Protein AF-C6PPI4-F1 (afdb_monomer)

Secondary structure (DSSP, 8-state):
--EEEETTEEE-S-HHHHHHHHTTT---EEEE---HHHHHHHHHHHHHHHHHHHHHHHHHHHHHHHH---HHHHHHHHHHHHHHHHHHHHHHHHHHTGGGSS--HHHHHHHHHHHHHHHHHHHHHHTT-HHHHHHIIIIIIHHHHHHHHHHHHHHHHHHTT--

Structure (mmCIF, N/CA/C/O backbone):
data_AF-C6PPI4-F1
#
_entry.id   AF-C6PPI4-F1
#
loop_
_atom_site.group_PDB
_atom_site.id
_atom_site.type_symbol
_atom_site.label_atom_id
_atom_site.label_alt_id
_atom_site.label_comp_id
_atom_site.label_asym_id
_atom_site.label_entity_id
_atom_site.label_seq_id
_atom_site.pdbx_PDB_ins_code
_atom_site.Cartn_x
_atom_site.Cartn_y
_atom_site.Cartn_z
_atom_site.occupancy
_atom_site.B_iso_or_equiv
_atom_site.auth_seq_id
_atom_site.auth_comp_id
_atom_site.auth_asym_id
_atom_site.auth_atom_id
_atom_site.pdbx_PDB_model_num
ATOM 1 N N . MET A 1 1 ? -17.891 -5.585 11.096 1.00 63.69 1 MET A N 1
ATOM 2 C CA . MET A 1 1 ? -18.558 -5.032 9.892 1.00 63.69 1 MET A CA 1
ATOM 3 C C . MET A 1 1 ? -19.442 -3.886 10.360 1.00 63.69 1 MET A C 1
ATOM 5 O O . MET A 1 1 ? -20.025 -4.057 11.419 1.00 63.69 1 MET A O 1
ATOM 9 N N . SER A 1 2 ? -19.477 -2.732 9.682 1.00 75.12 2 SER A N 1
ATOM 10 C CA . SER A 1 2 ? -20.509 -1.724 9.985 1.00 75.12 2 SER A CA 1
ATOM 11 C C . SER A 1 2 ? -21.742 -2.075 9.161 1.00 75.12 2 SER A C 1
ATOM 13 O O . SER A 1 2 ? -21.584 -2.360 7.976 1.00 75.12 2 SER A O 1
ATOM 15 N N . GLY A 1 3 ? -22.930 -2.093 9.750 1.00 86.31 3 GLY A N 1
ATOM 16 C CA . GLY A 1 3 ? -24.131 -2.567 9.069 1.00 86.31 3 GLY A CA 1
ATOM 17 C C . GLY A 1 3 ? -25.362 -2.523 9.961 1.00 86.31 3 GLY A C 1
ATOM 18 O O . GLY A 1 3 ? -25.292 -2.105 11.117 1.00 86.31 3 GLY A O 1
ATOM 19 N N . ILE A 1 4 ? -26.492 -2.944 9.407 1.00 88.56 4 ILE A N 1
ATOM 20 C CA . ILE A 1 4 ? -27.750 -3.057 10.137 1.00 88.56 4 ILE A CA 1
ATOM 21 C C . ILE A 1 4 ? -28.098 -4.534 10.257 1.00 88.56 4 ILE A C 1
ATOM 23 O O . ILE A 1 4 ? -28.087 -5.257 9.260 1.00 88.56 4 ILE A O 1
ATOM 27 N N . LYS A 1 5 ? -28.442 -4.958 11.471 1.00 90.75 5 LYS A N 1
ATOM 28 C CA . LYS A 1 5 ? -29.051 -6.257 11.728 1.00 90.75 5 LYS A CA 1
ATOM 29 C C . LYS A 1 5 ? -30.513 -6.074 12.068 1.00 90.75 5 LYS A C 1
ATOM 31 O O . LYS A 1 5 ? -30.859 -5.225 12.884 1.00 90.75 5 LYS A O 1
ATOM 36 N N . VAL A 1 6 ? -31.364 -6.889 11.468 1.00 90.62 6 VAL A N 1
ATOM 37 C CA . VAL A 1 6 ? -32.790 -6.931 11.785 1.00 90.62 6 VAL A CA 1
ATOM 38 C C . VAL A 1 6 ? -33.107 -8.312 12.327 1.00 90.62 6 VAL A C 1
ATOM 40 O O . VAL A 1 6 ? -32.868 -9.310 11.651 1.00 90.62 6 VAL A O 1
ATOM 43 N N . ASN A 1 7 ? -33.591 -8.376 13.568 1.00 91.38 7 ASN A N 1
ATOM 44 C CA . ASN A 1 7 ? -33.817 -9.629 14.297 1.00 91.38 7 ASN A CA 1
ATOM 45 C C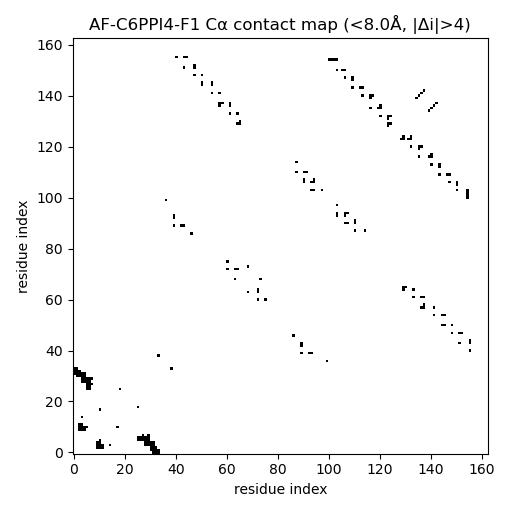 . ASN A 1 7 ? -32.583 -10.565 14.266 1.00 91.38 7 ASN A C 1
ATOM 47 O O . ASN A 1 7 ? -32.702 -11.777 14.100 1.00 91.38 7 ASN A O 1
ATOM 51 N N . GLY A 1 8 ? -31.379 -9.989 14.376 1.00 88.50 8 GLY A N 1
ATOM 52 C CA . GLY A 1 8 ? -30.105 -10.715 14.340 1.00 88.50 8 GLY A CA 1
ATOM 53 C C . GLY A 1 8 ? -29.584 -11.090 12.944 1.00 88.50 8 GLY A C 1
ATOM 54 O O . GLY A 1 8 ? -28.476 -11.618 12.851 1.00 88.50 8 GLY A O 1
ATOM 55 N N . ILE A 1 9 ? -30.326 -10.800 11.868 1.00 88.44 9 ILE A N 1
ATOM 56 C CA . ILE A 1 9 ? -29.923 -11.069 10.478 1.00 88.44 9 ILE A CA 1
ATOM 57 C C . ILE A 1 9 ? -29.239 -9.830 9.898 1.00 88.44 9 ILE A C 1
ATOM 59 O O . ILE A 1 9 ? -29.842 -8.758 9.871 1.00 88.44 9 ILE A O 1
ATOM 63 N N . ASP A 1 10 ? -28.001 -9.979 9.421 1.00 89.25 10 ASP A N 1
ATOM 64 C CA . ASP A 1 10 ? -27.298 -8.928 8.680 1.00 89.25 10 ASP A CA 1
ATOM 65 C C . ASP A 1 10 ? -28.047 -8.597 7.385 1.00 89.25 10 ASP A C 1
ATOM 67 O O . ASP A 1 10 ? -28.306 -9.469 6.553 1.00 89.25 10 ASP A O 1
ATOM 71 N N . ILE A 1 11 ? -28.401 -7.324 7.219 1.00 88.81 11 ILE A N 1
ATOM 72 C CA . ILE A 1 11 ? -29.050 -6.827 6.010 1.00 88.81 11 ILE A CA 1
ATOM 73 C C . ILE A 1 11 ? -27.978 -6.233 5.111 1.00 88.81 11 ILE A C 1
ATOM 75 O O . ILE A 1 11 ? -27.281 -5.294 5.494 1.00 88.81 11 ILE A O 1
ATOM 79 N N . GLU A 1 12 ? -27.854 -6.770 3.903 1.00 76.62 12 GLU A N 1
ATOM 80 C CA . GLU A 1 12 ? -26.964 -6.232 2.883 1.00 76.62 12 GLU A CA 1
ATOM 81 C C . GLU A 1 12 ? -27.769 -5.397 1.880 1.00 76.62 12 GLU A C 1
ATOM 83 O O . GLU A 1 12 ? -28.577 -5.928 1.123 1.00 76.62 12 GLU A O 1
ATOM 88 N N . ASN A 1 13 ? -27.489 -4.089 1.847 1.00 76.44 13 ASN A N 1
ATOM 89 C CA . ASN A 1 13 ? -28.072 -3.090 0.940 1.00 76.44 13 ASN A CA 1
ATOM 90 C C . ASN A 1 13 ? -29.578 -2.795 1.125 1.00 76.44 13 ASN A C 1
ATOM 92 O O . ASN A 1 13 ? -30.339 -3.563 1.696 1.00 76.44 13 ASN A O 1
ATOM 96 N N . ASP A 1 14 ? -29.987 -1.615 0.641 1.00 84.81 14 ASP A N 1
ATOM 97 C CA . ASP A 1 14 ? -31.372 -1.107 0.618 1.00 84.81 14 ASP A CA 1
ATOM 98 C C . ASP A 1 14 ? -32.163 -1.287 1.933 1.00 84.81 14 ASP A C 1
ATOM 100 O O . ASP A 1 14 ? -33.288 -1.792 1.980 1.00 84.81 14 ASP A O 1
ATOM 104 N N . TYR A 1 15 ? -31.548 -0.834 3.030 1.00 87.12 15 TYR A N 1
ATOM 105 C CA . TYR A 1 15 ? -32.098 -0.922 4.386 1.00 87.12 15 TYR A CA 1
ATOM 106 C C . TYR A 1 15 ? -33.508 -0.334 4.494 1.00 87.12 15 TYR A C 1
ATOM 108 O O . TYR A 1 15 ? -34.360 -0.888 5.183 1.00 87.12 15 TYR A O 1
ATOM 116 N N . ASN A 1 16 ? -33.766 0.775 3.792 1.00 85.94 16 ASN A N 1
ATOM 117 C CA . ASN A 1 16 ? -35.059 1.452 3.822 1.00 85.94 16 ASN A CA 1
ATOM 118 C C . ASN A 1 16 ? -36.167 0.564 3.270 1.00 85.94 16 ASN A C 1
ATOM 120 O O . ASN A 1 16 ? -37.224 0.454 3.891 1.00 85.94 16 ASN A O 1
ATOM 124 N N . LYS A 1 17 ? -35.927 -0.089 2.130 1.00 90.31 17 LYS A N 1
ATOM 125 C CA . LYS A 1 17 ? -36.902 -1.004 1.550 1.00 90.31 17 LYS A CA 1
ATOM 126 C C . LYS A 1 17 ? -37.126 -2.212 2.449 1.00 90.31 17 LYS A C 1
ATOM 128 O O . LYS A 1 17 ? -38.270 -2.512 2.765 1.00 90.31 17 LYS A O 1
ATOM 133 N N . TYR A 1 18 ? -36.054 -2.844 2.932 1.00 89.81 18 TYR A N 1
ATOM 134 C CA . TYR A 1 18 ? -36.177 -4.004 3.816 1.00 89.81 18 TYR A CA 1
ATOM 135 C C . TYR A 1 18 ? -36.981 -3.680 5.082 1.00 89.81 18 TYR A C 1
ATOM 137 O O . TYR A 1 18 ? -37.883 -4.428 5.452 1.00 89.81 18 TYR A O 1
ATOM 145 N N . ILE A 1 19 ? -36.696 -2.545 5.725 1.00 89.75 19 ILE A N 1
ATOM 146 C CA . ILE A 1 19 ? -37.413 -2.116 6.931 1.00 89.75 19 ILE A CA 1
ATOM 147 C C . ILE A 1 19 ? -38.880 -1.808 6.611 1.00 89.75 19 ILE A C 1
ATOM 149 O O . ILE A 1 19 ? -39.765 -2.200 7.368 1.00 89.75 19 ILE A O 1
ATOM 153 N N . THR A 1 20 ? -39.151 -1.143 5.485 1.00 92.00 20 THR A N 1
ATOM 154 C CA . THR A 1 20 ? -40.519 -0.775 5.089 1.00 92.00 20 THR A CA 1
ATOM 155 C C . THR A 1 20 ? -41.362 -2.004 4.756 1.00 92.00 20 THR A C 1
ATOM 157 O O . THR A 1 20 ? -42.494 -2.114 5.225 1.00 92.00 20 THR A O 1
ATOM 160 N N . ASP A 1 21 ? -40.797 -2.954 4.012 1.00 93.12 21 ASP A N 1
ATOM 161 C CA . ASP A 1 21 ? -41.483 -4.175 3.579 1.00 93.12 21 ASP A CA 1
ATOM 162 C C . ASP A 1 21 ? -41.756 -5.135 4.754 1.00 93.12 21 ASP A C 1
ATOM 164 O O . ASP A 1 21 ? -42.693 -5.931 4.699 1.00 93.12 21 ASP A O 1
ATOM 168 N N . ASN A 1 22 ? -40.972 -5.048 5.837 1.00 90.62 22 ASN A N 1
ATOM 169 C CA . ASN A 1 22 ? -41.030 -5.980 6.969 1.00 90.62 22 ASN A CA 1
ATOM 170 C C . ASN A 1 22 ? -41.459 -5.330 8.294 1.00 90.62 22 ASN A C 1
ATOM 172 O O . ASN A 1 22 ? -41.409 -5.980 9.333 1.00 90.62 22 ASN A O 1
ATOM 176 N N . LEU A 1 23 ? -41.932 -4.082 8.282 1.00 90.25 23 LEU A N 1
ATOM 177 C CA . LEU A 1 23 ? -42.204 -3.264 9.477 1.00 90.25 23 LEU A CA 1
ATOM 178 C C . LEU A 1 23 ? -43.063 -3.967 10.548 1.00 90.25 23 LEU A C 1
ATOM 180 O O . LEU A 1 23 ? -42.864 -3.760 11.739 1.00 90.25 23 LEU A O 1
ATOM 184 N N . ASN A 1 24 ? -43.982 -4.839 10.124 1.00 92.94 24 ASN A N 1
ATOM 185 C CA . ASN A 1 24 ? -44.905 -5.557 11.008 1.00 92.94 24 ASN A CA 1
ATOM 186 C C . ASN A 1 24 ? -44.298 -6.793 11.703 1.00 92.94 24 ASN A C 1
ATOM 188 O O . ASN A 1 24 ? -44.938 -7.349 12.590 1.00 92.94 24 ASN A O 1
ATOM 192 N N . ILE A 1 25 ? -43.122 -7.257 11.270 1.00 92.75 25 ILE A N 1
ATOM 193 C CA . ILE A 1 25 ? -42.440 -8.456 11.797 1.00 92.75 25 ILE A CA 1
ATOM 194 C C . ILE A 1 25 ? -41.058 -8.141 12.391 1.00 92.75 25 ILE A C 1
ATOM 196 O O . ILE A 1 25 ? -40.335 -9.045 12.811 1.00 92.75 25 ILE A O 1
ATOM 200 N N . ILE A 1 26 ? -40.657 -6.868 12.380 1.00 92.69 26 ILE A N 1
ATOM 201 C CA . ILE A 1 26 ? -39.394 -6.419 12.958 1.00 92.69 26 ILE A CA 1
ATOM 202 C C . ILE A 1 26 ? -39.587 -6.220 14.456 1.00 92.69 26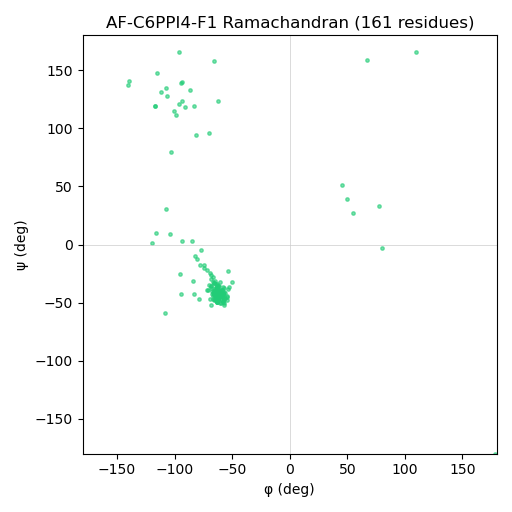 ILE A C 1
ATOM 204 O O . ILE A 1 26 ? -40.357 -5.357 14.872 1.00 92.69 26 ILE A O 1
ATOM 208 N N . ASP A 1 27 ? -38.827 -6.970 15.249 1.00 93.00 27 ASP A N 1
ATOM 209 C CA . ASP A 1 27 ? -38.794 -6.823 16.701 1.00 93.00 27 ASP A CA 1
ATOM 210 C C . ASP A 1 27 ? -37.645 -5.898 17.122 1.00 93.00 27 ASP A C 1
ATOM 212 O O . ASP A 1 27 ? -37.805 -5.045 17.995 1.00 93.00 27 ASP A O 1
ATOM 216 N N . ILE A 1 28 ? -36.470 -6.057 16.499 1.00 93.25 28 ILE A N 1
ATOM 217 C CA . ILE A 1 28 ? -35.244 -5.331 16.849 1.00 93.25 28 ILE A CA 1
ATOM 218 C C . ILE A 1 28 ? -34.473 -4.945 15.582 1.00 93.25 28 ILE A C 1
ATOM 220 O O . ILE A 1 28 ? -34.273 -5.760 14.679 1.00 93.25 28 ILE A O 1
ATOM 224 N N . ILE A 1 29 ? -33.971 -3.707 15.566 1.00 91.44 29 ILE A N 1
ATOM 225 C CA . ILE A 1 29 ? -32.972 -3.225 14.609 1.00 91.44 29 ILE A CA 1
ATOM 226 C C . ILE A 1 29 ? -31.711 -2.848 15.388 1.00 91.44 29 ILE A C 1
ATOM 228 O O . ILE A 1 29 ? -31.745 -1.952 16.231 1.00 91.44 29 ILE A O 1
ATOM 232 N N . GLU A 1 30 ? -30.594 -3.505 15.093 1.00 91.75 30 GLU A N 1
ATOM 233 C CA . GLU A 1 30 ? -29.287 -3.200 15.672 1.00 91.75 30 GLU A CA 1
ATOM 234 C C . GLU A 1 30 ? -28.406 -2.514 14.630 1.00 91.75 30 GLU A C 1
ATOM 236 O O . GLU A 1 30 ? -28.213 -3.016 13.522 1.00 91.75 30 GLU A O 1
ATOM 241 N N . ILE A 1 31 ? -27.839 -1.365 14.995 1.00 88.06 31 ILE A N 1
ATOM 242 C CA . ILE A 1 31 ? -26.875 -0.651 14.159 1.00 88.06 31 ILE A CA 1
ATOM 243 C C . ILE A 1 31 ? -25.478 -1.003 14.663 1.00 88.06 31 ILE A C 1
ATOM 245 O O . ILE A 1 31 ? -25.075 -0.595 15.752 1.00 88.06 31 ILE A O 1
ATOM 249 N N . VAL A 1 32 ? -24.730 -1.747 13.857 1.00 86.00 32 VAL A N 1
ATOM 250 C CA . VAL A 1 32 ? -23.338 -2.091 14.138 1.00 86.00 32 VAL A CA 1
ATOM 251 C C . VAL A 1 32 ? -22.457 -1.025 13.499 1.00 86.00 32 VAL A C 1
ATOM 253 O O . VAL A 1 32 ? -22.464 -0.849 12.282 1.00 86.00 32 VAL A O 1
ATOM 256 N N . LEU A 1 33 ? -21.691 -0.302 14.312 1.00 85.88 33 LEU A N 1
ATOM 257 C CA . LEU A 1 33 ? -20.734 0.704 13.850 1.00 85.88 33 LEU A CA 1
ATOM 258 C C . LEU A 1 33 ? -19.317 0.272 14.210 1.00 85.88 33 LEU A C 1
ATOM 260 O O . LEU A 1 33 ? -19.095 -0.339 15.251 1.00 85.88 33 LEU A O 1
ATOM 264 N N . LYS A 1 34 ? -18.359 0.635 13.357 1.00 85.69 34 LYS A N 1
ATOM 265 C CA . LYS A 1 34 ? -16.931 0.544 13.662 1.00 85.69 34 LYS A CA 1
ATOM 266 C C . LYS A 1 34 ? -16.417 1.871 14.194 1.00 85.69 34 LYS A C 1
ATOM 268 O O . LYS A 1 34 ? -16.728 2.937 13.658 1.00 85.69 34 LYS A O 1
ATOM 273 N N . THR A 1 35 ? -15.565 1.792 15.199 1.00 88.81 35 THR A N 1
ATOM 274 C CA . THR A 1 35 ? -14.721 2.899 15.638 1.00 88.81 35 THR A CA 1
ATOM 275 C C . THR A 1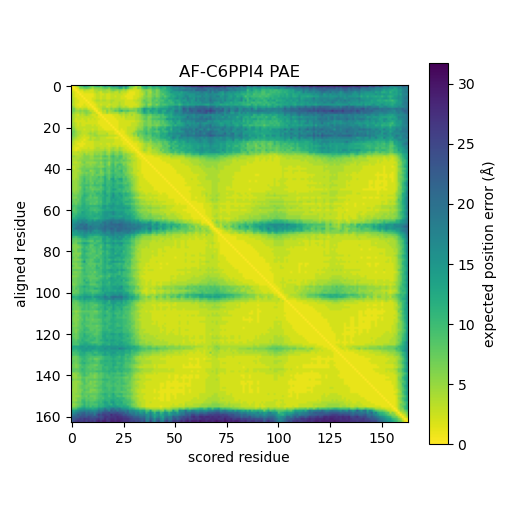 35 ? -13.693 3.259 14.555 1.00 88.81 35 THR A C 1
ATOM 277 O O . THR A 1 35 ? -13.332 2.408 13.735 1.00 88.81 35 THR A O 1
ATOM 280 N N . PRO A 1 36 ? -13.146 4.491 14.554 1.00 88.38 36 PRO A N 1
ATOM 281 C CA . PRO A 1 36 ? -12.061 4.859 13.644 1.00 88.38 36 PRO A CA 1
ATOM 282 C C . PRO A 1 36 ? -10.874 3.889 13.695 1.00 88.38 36 PRO A C 1
ATOM 284 O O . PRO A 1 36 ? -10.296 3.574 12.659 1.00 88.38 36 PRO A O 1
ATOM 287 N N . LYS A 1 37 ? -10.551 3.363 14.886 1.00 89.06 37 LYS A N 1
ATOM 288 C CA . LYS A 1 37 ? -9.486 2.373 15.065 1.00 89.06 37 LYS A CA 1
ATOM 289 C C . LYS A 1 37 ? -9.782 1.074 14.315 1.00 89.06 37 LYS A C 1
ATOM 291 O O . LYS A 1 37 ? -8.938 0.622 13.557 1.00 89.06 37 LYS A O 1
ATOM 296 N N . GLU A 1 38 ? -10.977 0.508 14.474 1.00 89.81 38 GLU A N 1
ATOM 297 C CA . GLU A 1 38 ? -11.362 -0.730 13.779 1.00 89.81 38 GLU A CA 1
ATOM 298 C C . GLU A 1 38 ? -11.374 -0.558 12.256 1.00 89.81 38 GLU A C 1
ATOM 300 O O . GLU A 1 38 ? -10.994 -1.469 11.525 1.00 89.81 38 GLU A O 1
ATOM 305 N N . ILE A 1 39 ? -11.777 0.620 11.768 1.00 89.69 39 ILE A N 1
ATOM 306 C CA . ILE A 1 39 ? -11.722 0.944 10.338 1.00 89.69 39 ILE A CA 1
ATOM 307 C C . ILE A 1 39 ? -10.270 0.936 9.846 1.00 89.69 39 ILE A C 1
ATOM 309 O O . ILE A 1 39 ? -9.972 0.306 8.832 1.00 89.69 39 ILE A O 1
ATOM 313 N N . ILE A 1 40 ? -9.366 1.618 10.555 1.00 91.62 40 ILE A N 1
ATOM 314 C CA . ILE A 1 40 ? -7.947 1.665 10.183 1.00 91.62 40 ILE A CA 1
ATOM 315 C C . ILE A 1 40 ? -7.324 0.267 10.277 1.00 91.62 40 ILE A C 1
ATOM 317 O O . ILE A 1 40 ? -6.626 -0.133 9.352 1.00 91.62 40 ILE A O 1
ATOM 321 N N . ASP A 1 41 ? -7.624 -0.513 11.319 1.00 92.12 41 ASP A N 1
ATOM 322 C CA . ASP A 1 41 ? -7.118 -1.883 11.480 1.00 92.12 41 ASP A CA 1
ATOM 323 C C . ASP A 1 41 ? -7.518 -2.790 10.305 1.00 92.12 41 ASP A C 1
ATOM 325 O O . ASP A 1 41 ? -6.704 -3.586 9.833 1.00 92.12 41 ASP A O 1
ATOM 329 N N . ASP A 1 42 ? -8.737 -2.657 9.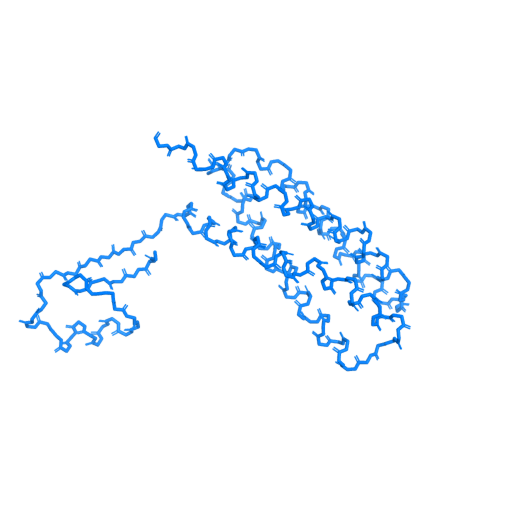781 1.00 91.38 42 ASP A N 1
ATOM 330 C CA . ASP A 1 42 ? -9.173 -3.418 8.605 1.00 91.38 42 ASP A CA 1
ATOM 331 C C . ASP A 1 42 ? -8.441 -2.999 7.324 1.00 91.38 42 ASP A C 1
ATOM 333 O O . ASP A 1 42 ? -8.075 -3.855 6.508 1.00 91.38 42 ASP A O 1
ATOM 337 N N . TYR A 1 43 ? -8.158 -1.704 7.160 1.00 92.75 43 TYR A N 1
ATOM 338 C CA . TYR A 1 43 ? -7.315 -1.228 6.063 1.00 92.75 43 TYR A CA 1
ATOM 339 C C . TYR A 1 43 ? -5.877 -1.734 6.193 1.00 92.75 43 TYR A C 1
ATOM 341 O O . TYR A 1 43 ? -5.306 -2.196 5.205 1.00 92.75 43 TYR A O 1
ATOM 349 N N . LEU A 1 44 ? -5.300 -1.726 7.397 1.00 93.69 44 LEU A N 1
ATOM 350 C CA . LEU A 1 44 ? -3.963 -2.264 7.653 1.00 93.69 44 LEU A CA 1
ATOM 351 C C . LEU A 1 44 ? -3.883 -3.753 7.304 1.00 93.69 44 LEU A C 1
ATOM 353 O O . LEU A 1 44 ? -2.978 -4.156 6.576 1.00 93.69 44 LEU A O 1
ATOM 357 N N . LYS A 1 45 ? -4.857 -4.562 7.736 1.00 94.44 45 LYS A N 1
ATOM 358 C CA . LYS A 1 45 ? -4.933 -5.993 7.382 1.00 94.44 45 LYS A CA 1
ATOM 359 C C . LYS A 1 45 ? -5.033 -6.200 5.872 1.00 94.44 45 LYS A C 1
ATOM 361 O O . LYS A 1 45 ? -4.318 -7.028 5.313 1.00 94.44 45 LYS A O 1
ATOM 366 N N . SER A 1 46 ? -5.877 -5.417 5.204 1.00 93.50 46 SER A N 1
ATOM 367 C CA . SER A 1 46 ? -6.016 -5.474 3.744 1.00 93.50 46 SER A CA 1
ATOM 368 C C . SER A 1 46 ? -4.716 -5.077 3.033 1.00 93.50 46 SER A C 1
ATOM 370 O O . SER A 1 46 ? -4.349 -5.681 2.028 1.00 93.50 46 SER A O 1
ATOM 372 N N . THR A 1 47 ? -3.975 -4.115 3.592 1.00 94.44 47 THR A N 1
ATOM 373 C CA . THR A 1 47 ? -2.665 -3.678 3.082 1.00 94.44 47 THR A CA 1
ATOM 374 C C . THR A 1 47 ? -1.617 -4.772 3.202 1.00 94.44 47 THR A C 1
ATOM 376 O O . THR A 1 47 ? -0.856 -4.975 2.265 1.00 94.44 47 THR A O 1
ATOM 379 N N . VAL A 1 48 ? -1.579 -5.496 4.324 1.00 95.31 48 VAL A N 1
ATOM 380 C CA . VAL A 1 48 ? -0.673 -6.640 4.521 1.00 95.31 48 VAL A CA 1
ATOM 381 C C . VAL A 1 48 ? -0.894 -7.673 3.420 1.00 95.31 48 VAL A C 1
ATOM 383 O O . VAL A 1 48 ? 0.047 -7.996 2.702 1.00 95.31 48 VAL A O 1
ATOM 386 N N . ILE A 1 49 ? -2.145 -8.095 3.209 1.00 93.81 49 ILE A N 1
ATOM 387 C CA . ILE A 1 49 ? -2.509 -9.069 2.165 1.00 93.81 49 ILE A CA 1
ATOM 388 C C . ILE A 1 49 ? -2.130 -8.555 0.770 1.00 93.81 49 ILE A C 1
ATOM 390 O O . ILE A 1 49 ? -1.659 -9.308 -0.085 1.00 93.81 49 ILE A O 1
ATOM 394 N N . TYR A 1 50 ? -2.345 -7.264 0.516 1.00 93.88 50 TYR A N 1
ATOM 395 C CA . TYR A 1 50 ? -1.957 -6.642 -0.743 1.00 93.88 50 TYR A CA 1
ATOM 396 C C . TYR A 1 50 ? -0.433 -6.681 -0.951 1.00 93.88 50 TYR A C 1
ATOM 398 O O . TYR A 1 50 ? 0.028 -7.143 -1.995 1.00 93.88 50 TYR A O 1
ATOM 406 N N . LEU A 1 51 ? 0.347 -6.268 0.052 1.00 95.19 51 LEU A N 1
ATOM 407 C CA . LEU A 1 51 ? 1.811 -6.243 0.010 1.00 95.19 51 LEU A CA 1
ATOM 408 C C . LEU A 1 51 ? 2.409 -7.645 -0.171 1.00 95.19 51 LEU A C 1
ATOM 410 O O . LEU A 1 51 ? 3.316 -7.801 -0.985 1.00 95.19 51 LEU A O 1
ATOM 414 N N . GLU A 1 52 ? 1.867 -8.674 0.490 1.00 94.88 52 GLU A N 1
ATOM 415 C CA . GLU A 1 52 ? 2.292 -10.075 0.303 1.00 94.88 52 GLU A CA 1
ATOM 416 C C . GLU A 1 52 ? 2.180 -10.528 -1.156 1.00 94.88 52 GLU A C 1
ATOM 418 O O . GLU A 1 52 ? 3.029 -11.263 -1.658 1.00 94.88 52 GLU A O 1
ATOM 423 N N . ARG A 1 53 ? 1.131 -10.082 -1.854 1.00 92.44 53 ARG A N 1
ATOM 424 C CA . ARG A 1 53 ? 0.889 -10.430 -3.261 1.00 92.44 53 ARG A CA 1
ATOM 425 C C . ARG A 1 53 ? 1.656 -9.537 -4.228 1.00 92.44 53 ARG A C 1
ATOM 427 O O . ARG A 1 53 ? 1.973 -9.984 -5.329 1.00 92.44 53 ARG A O 1
ATOM 434 N N . MET A 1 54 ? 1.882 -8.280 -3.860 1.00 91.88 54 MET A N 1
ATOM 435 C CA . MET A 1 54 ? 2.522 -7.271 -4.700 1.00 91.88 54 MET A CA 1
ATOM 436 C C . MET A 1 54 ? 4.041 -7.442 -4.728 1.00 91.88 54 MET A C 1
ATOM 438 O O . MET A 1 54 ? 4.619 -7.434 -5.809 1.00 91.88 54 MET A O 1
ATOM 442 N N . LEU A 1 55 ? 4.683 -7.628 -3.569 1.00 94.50 55 LEU A N 1
ATOM 443 C CA . LEU A 1 55 ? 6.145 -7.651 -3.446 1.00 94.50 55 LEU A CA 1
ATOM 444 C C . LEU A 1 55 ? 6.831 -8.661 -4.389 1.00 94.50 55 LEU A C 1
ATOM 446 O O . LEU A 1 55 ? 7.776 -8.257 -5.069 1.00 94.50 55 LEU A O 1
ATOM 450 N N . PRO A 1 56 ? 6.356 -9.917 -4.534 1.00 92.06 56 PRO A N 1
ATOM 451 C CA . PRO A 1 56 ? 6.945 -10.867 -5.483 1.00 92.06 56 PRO A CA 1
ATOM 452 C C . PRO A 1 56 ? 6.722 -10.481 -6.951 1.00 92.06 56 PRO A C 1
ATOM 454 O O . PRO A 1 56 ? 7.499 -10.851 -7.823 1.00 92.06 56 PRO A O 1
ATOM 457 N N . LYS A 1 57 ? 5.651 -9.736 -7.251 1.00 91.81 57 LYS A N 1
ATOM 458 C CA . LYS A 1 57 ? 5.325 -9.318 -8.622 1.00 91.81 57 LYS A CA 1
ATOM 459 C C . LYS A 1 57 ? 6.176 -8.150 -9.109 1.00 91.81 57 LYS A C 1
ATOM 461 O O . LYS A 1 57 ? 6.225 -7.927 -10.313 1.00 91.81 57 LYS A O 1
ATOM 466 N N . LEU A 1 58 ? 6.829 -7.412 -8.210 1.00 93.19 58 LEU A N 1
ATOM 467 C CA . LEU A 1 58 ? 7.694 -6.295 -8.600 1.00 93.19 58 LEU A CA 1
ATOM 468 C C . LEU A 1 58 ? 8.917 -6.764 -9.389 1.00 93.19 58 LEU A C 1
ATOM 470 O O . LEU A 1 58 ? 9.338 -6.068 -10.304 1.00 93.19 58 LEU A O 1
ATOM 474 N N . GLU A 1 59 ? 9.436 -7.955 -9.086 1.00 90.81 59 GLU A N 1
ATOM 475 C CA . GLU A 1 59 ? 10.518 -8.577 -9.862 1.00 90.81 59 GLU A CA 1
ATOM 476 C C . GLU A 1 59 ? 10.069 -8.850 -11.300 1.00 90.81 59 GLU A C 1
ATOM 478 O O . GLU A 1 59 ? 10.718 -8.413 -12.243 1.00 90.81 59 GLU A O 1
ATOM 483 N N . LEU A 1 60 ? 8.882 -9.441 -11.463 1.00 90.44 60 LEU A N 1
ATOM 484 C CA . LEU A 1 60 ? 8.297 -9.706 -12.780 1.00 90.44 60 LEU A CA 1
ATOM 485 C C . LEU A 1 60 ? 8.010 -8.416 -13.564 1.00 90.44 60 LEU A C 1
ATOM 487 O O . LEU A 1 60 ? 8.212 -8.369 -14.773 1.00 90.44 60 LEU A O 1
ATOM 491 N N . LEU A 1 61 ? 7.551 -7.362 -12.878 1.00 91.81 61 LEU A N 1
ATOM 492 C CA . LEU A 1 61 ? 7.331 -6.053 -13.495 1.00 91.81 61 LEU A CA 1
ATOM 493 C C . LEU A 1 61 ? 8.634 -5.485 -14.070 1.00 91.81 61 LEU A C 1
ATOM 495 O O . LEU A 1 61 ? 8.624 -4.921 -15.161 1.00 91.81 61 LEU A O 1
ATOM 499 N N . VAL A 1 62 ? 9.746 -5.637 -13.351 1.00 92.19 62 VAL A N 1
ATOM 500 C CA . VAL A 1 62 ? 11.059 -5.172 -13.809 1.00 92.19 62 VAL A CA 1
ATOM 501 C C . VAL A 1 62 ? 11.622 -6.017 -14.941 1.00 92.19 62 VAL A C 1
ATOM 503 O O . VAL A 1 62 ? 12.128 -5.449 -15.911 1.00 92.19 62 VAL A O 1
ATOM 506 N N . ASP A 1 63 ? 11.448 -7.334 -14.898 1.00 90.00 63 ASP A N 1
ATOM 507 C CA . ASP A 1 63 ? 11.812 -8.205 -16.019 1.00 90.00 63 ASP A CA 1
ATOM 508 C C . ASP A 1 63 ? 11.100 -7.773 -17.316 1.00 90.00 63 ASP A C 1
ATOM 510 O O . ASP A 1 63 ? 11.726 -7.670 -18.376 1.00 90.00 63 ASP A O 1
ATOM 514 N N . ASP A 1 64 ? 9.815 -7.417 -17.228 1.00 89.62 64 ASP A N 1
ATOM 515 C CA . ASP A 1 64 ? 9.042 -6.925 -18.371 1.00 89.62 64 ASP A CA 1
ATOM 516 C C . ASP A 1 64 ? 9.526 -5.554 -18.883 1.00 89.62 64 ASP A C 1
ATOM 518 O O . ASP A 1 64 ? 9.478 -5.293 -20.090 1.00 89.62 64 ASP A O 1
ATOM 522 N N . ILE A 1 65 ? 10.032 -4.675 -18.009 1.00 88.81 65 ILE A N 1
ATOM 523 C CA . ILE A 1 65 ? 10.588 -3.368 -18.409 1.00 88.81 65 ILE A CA 1
ATOM 524 C C . ILE A 1 65 ? 11.809 -3.545 -19.318 1.00 88.81 65 ILE A C 1
ATOM 526 O O . ILE A 1 65 ? 11.944 -2.812 -20.308 1.00 88.81 65 ILE A O 1
ATOM 530 N N . TYR A 1 66 ? 12.663 -4.535 -19.043 1.00 80.81 66 TYR A N 1
ATOM 531 C CA . TYR A 1 66 ? 13.819 -4.842 -19.893 1.00 80.81 66 TYR A CA 1
ATOM 532 C C . TYR A 1 66 ? 13.414 -5.322 -21.292 1.00 80.81 66 TYR A C 1
ATOM 534 O O . TYR A 1 66 ? 14.108 -5.024 -22.267 1.00 80.81 66 TYR A O 1
ATOM 542 N N . LEU A 1 67 ? 12.271 -6.004 -21.416 1.00 83.69 67 LEU A N 1
ATOM 543 C CA . LEU A 1 67 ? 11.703 -6.426 -22.703 1.00 83.69 67 LEU A CA 1
ATOM 544 C C . LEU A 1 67 ? 11.072 -5.257 -23.482 1.00 83.69 67 LEU A C 1
ATOM 546 O O . LEU A 1 67 ? 10.953 -5.314 -24.709 1.00 83.69 67 LEU A O 1
ATOM 550 N N . GLY A 1 68 ? 10.735 -4.170 -22.786 1.00 78.81 68 GLY A N 1
ATOM 551 C CA . GLY A 1 68 ? 10.300 -2.893 -23.342 1.00 78.81 68 GLY A CA 1
ATOM 552 C C . GLY A 1 68 ? 8.823 -2.567 -23.123 1.00 78.81 68 GLY A C 1
ATOM 553 O O . GLY A 1 68 ? 8.004 -3.412 -22.775 1.00 78.81 68 GLY A O 1
ATOM 554 N N . PHE A 1 69 ? 8.470 -1.296 -23.346 1.00 79.12 69 PHE A N 1
ATOM 555 C CA . PHE A 1 69 ? 7.121 -0.777 -23.103 1.00 79.12 69 PHE A CA 1
ATOM 556 C C . PHE A 1 69 ? 6.095 -1.313 -24.108 1.00 79.12 69 PHE A C 1
ATOM 558 O O . PHE A 1 69 ? 5.925 -0.780 -25.204 1.00 79.12 69 PHE A O 1
ATOM 565 N N . SER A 1 70 ? 5.390 -2.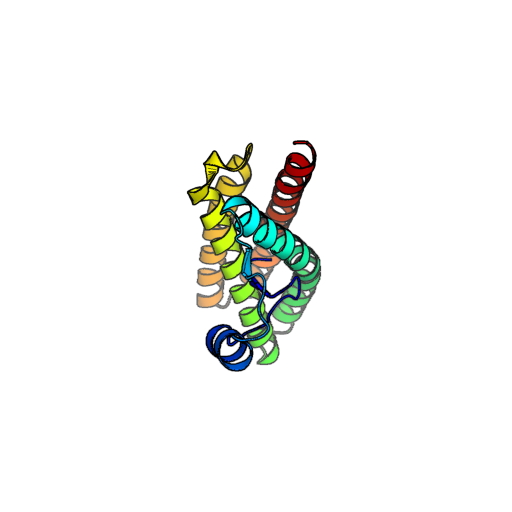372 -23.713 1.00 80.75 70 SER A N 1
ATOM 566 C CA . SER A 1 70 ? 4.218 -2.904 -24.409 1.00 80.75 70 SER A CA 1
ATOM 567 C C . SER A 1 70 ? 2.916 -2.364 -23.801 1.00 80.75 70 SER A C 1
ATOM 569 O O . SER A 1 70 ? 2.897 -1.834 -22.690 1.00 80.75 70 SER A O 1
ATOM 571 N N . LYS A 1 71 ? 1.788 -2.518 -24.509 1.00 77.81 71 LYS A N 1
ATOM 572 C CA . LYS A 1 71 ? 0.462 -2.152 -23.974 1.00 77.81 71 LYS A CA 1
ATOM 573 C C . LYS A 1 71 ? 0.101 -2.943 -22.706 1.00 77.81 71 LYS A C 1
ATOM 575 O O . LYS A 1 71 ? -0.580 -2.408 -21.841 1.00 77.81 71 LYS A O 1
ATOM 580 N N . ASP A 1 72 ? 0.571 -4.185 -22.601 1.00 84.56 72 ASP A N 1
ATOM 581 C CA . ASP A 1 72 ? 0.397 -5.029 -21.413 1.00 84.56 72 ASP A CA 1
ATOM 582 C C . ASP A 1 72 ? 1.177 -4.474 -20.210 1.00 84.56 72 ASP A C 1
ATOM 584 O O . ASP A 1 72 ? 0.633 -4.348 -19.115 1.00 84.56 72 ASP A O 1
ATOM 588 N N . LEU A 1 73 ? 2.417 -4.026 -20.439 1.00 87.12 73 LEU A N 1
ATOM 589 C CA . LEU A 1 73 ? 3.249 -3.419 -19.399 1.00 87.12 73 LEU A CA 1
ATOM 590 C C . LEU A 1 73 ? 2.641 -2.114 -18.855 1.00 87.12 73 LEU A C 1
ATOM 592 O O . LEU A 1 73 ? 2.677 -1.873 -17.651 1.00 87.12 73 LEU A O 1
ATOM 596 N N . TRP A 1 74 ? 2.006 -1.303 -19.706 1.00 88.00 74 TRP A N 1
ATOM 597 C CA . TRP A 1 74 ? 1.269 -0.118 -19.246 1.00 88.00 74 TRP A CA 1
ATOM 598 C C . TRP A 1 74 ? 0.107 -0.457 -18.305 1.00 88.00 74 TRP A C 1
ATOM 600 O O . TRP A 1 74 ? -0.127 0.283 -17.352 1.00 88.00 74 TRP A O 1
ATOM 610 N N . GLY A 1 75 ? -0.585 -1.578 -18.532 1.00 88.69 75 GLY A N 1
ATOM 611 C CA . GLY A 1 75 ? -1.607 -2.077 -17.609 1.00 88.69 75 GLY A CA 1
ATOM 612 C C . GLY A 1 75 ? -1.014 -2.449 -16.249 1.00 88.69 75 GLY A C 1
ATOM 613 O O . GLY A 1 75 ? -1.518 -2.015 -15.218 1.00 88.69 75 GLY A O 1
ATOM 614 N N . LYS A 1 76 ? 0.124 -3.153 -16.242 1.00 90.88 76 LYS A N 1
ATOM 615 C CA . LYS A 1 76 ? 0.836 -3.508 -15.002 1.00 90.88 76 LYS A CA 1
ATOM 616 C C . LYS A 1 76 ? 1.320 -2.278 -14.231 1.00 90.88 76 LYS A C 1
ATOM 618 O O . LYS A 1 76 ? 1.287 -2.280 -13.003 1.00 90.88 76 LYS A O 1
ATOM 623 N N . PHE A 1 77 ? 1.734 -1.219 -14.930 1.00 91.00 77 PHE A N 1
ATOM 624 C CA . PHE A 1 77 ? 2.055 0.053 -14.286 1.00 91.00 77 PHE A CA 1
ATOM 625 C C . PHE A 1 77 ? 0.832 0.733 -13.684 1.00 91.00 77 PHE A C 1
ATOM 627 O O . PHE A 1 77 ? 0.937 1.241 -12.573 1.00 91.00 77 PHE A O 1
ATOM 634 N N . ALA A 1 78 ? -0.311 0.739 -14.375 1.00 90.44 78 ALA A N 1
ATOM 635 C CA . ALA A 1 78 ? -1.544 1.294 -13.821 1.00 90.44 78 ALA A CA 1
ATOM 636 C C . ALA A 1 78 ? -1.914 0.595 -12.502 1.00 90.44 78 ALA A C 1
ATOM 638 O O . ALA A 1 78 ? -2.043 1.270 -11.482 1.00 90.44 78 ALA A O 1
ATOM 639 N N . ASP A 1 79 ? -1.937 -0.742 -12.491 1.00 90.38 79 ASP A N 1
ATOM 640 C CA . ASP A 1 79 ? -2.197 -1.536 -11.282 1.00 90.38 79 ASP A CA 1
ATOM 641 C C . ASP A 1 79 ? -1.180 -1.231 -10.163 1.00 90.38 79 ASP A C 1
ATOM 643 O O . ASP A 1 79 ? -1.534 -1.096 -8.989 1.00 90.38 79 ASP A O 1
ATOM 647 N N . PHE A 1 80 ? 0.103 -1.102 -10.518 1.00 93.25 80 PHE A N 1
ATOM 648 C CA . PHE A 1 80 ? 1.167 -0.757 -9.577 1.00 93.25 80 PHE A CA 1
ATOM 649 C C . PHE A 1 80 ? 0.952 0.628 -8.949 1.00 93.25 80 PHE A C 1
ATOM 651 O O . PHE A 1 80 ? 1.037 0.760 -7.725 1.00 93.25 80 PHE A O 1
ATOM 658 N N . PHE A 1 81 ? 0.634 1.644 -9.755 1.00 92.69 81 PHE A N 1
ATOM 659 C CA . PHE A 1 81 ? 0.392 3.007 -9.282 1.00 92.69 81 PHE A CA 1
ATOM 660 C C . PHE A 1 81 ? -0.880 3.125 -8.439 1.00 92.69 81 PHE A C 1
ATOM 662 O O . PHE A 1 81 ? -0.841 3.791 -7.404 1.00 92.69 81 PHE A O 1
ATOM 669 N N . GLU A 1 82 ? -1.968 2.443 -8.807 1.00 92.50 82 GLU A N 1
ATOM 670 C CA . GLU A 1 82 ? -3.178 2.362 -7.973 1.00 92.50 82 GLU A CA 1
ATOM 671 C C . GLU A 1 82 ? -2.861 1.759 -6.597 1.00 92.50 82 GLU A C 1
ATOM 673 O O . GLU A 1 82 ? -3.288 2.263 -5.553 1.00 92.50 82 GLU A O 1
ATOM 678 N N . GLY A 1 83 ? -2.028 0.718 -6.582 1.00 92.69 83 GLY A N 1
ATOM 679 C CA . GLY A 1 83 ? -1.495 0.130 -5.362 1.00 92.69 83 GLY A CA 1
ATOM 680 C C . GLY A 1 83 ? -0.726 1.117 -4.487 1.00 92.69 83 GLY A C 1
ATOM 681 O O . GLY A 1 83 ? -0.970 1.206 -3.280 1.00 92.69 83 GLY A O 1
ATOM 682 N N . LEU A 1 84 ? 0.196 1.874 -5.088 1.00 94.75 84 LEU A N 1
ATOM 683 C CA . LEU A 1 84 ? 0.972 2.899 -4.386 1.00 94.75 84 LEU A CA 1
ATOM 684 C C . LEU A 1 84 ? 0.082 4.017 -3.836 1.00 94.75 84 LEU A C 1
ATOM 686 O O . LEU A 1 84 ? 0.293 4.467 -2.706 1.00 94.75 84 LEU A O 1
ATOM 690 N N . GLU A 1 85 ? -0.938 4.438 -4.582 1.00 93.88 85 GLU A N 1
ATOM 691 C CA . GLU A 1 85 ? -1.902 5.436 -4.115 1.00 93.88 85 GLU A CA 1
ATOM 692 C C . GLU A 1 85 ? -2.663 4.925 -2.884 1.00 93.88 85 GLU A C 1
ATOM 694 O O . GLU A 1 85 ? -2.733 5.612 -1.859 1.00 93.88 85 GLU A O 1
ATOM 699 N N . SER A 1 86 ? -3.167 3.687 -2.941 1.00 93.62 86 SER A N 1
ATOM 700 C CA . SER A 1 86 ? -3.860 3.057 -1.813 1.00 93.62 86 SER A CA 1
ATOM 701 C C . SER A 1 86 ? -2.971 2.987 -0.569 1.00 93.62 86 SER A C 1
ATOM 703 O O . SER A 1 86 ? -3.420 3.292 0.536 1.00 93.62 86 SER A O 1
ATOM 705 N N . ILE A 1 87 ? -1.697 2.626 -0.735 1.00 95.81 87 ILE A N 1
ATOM 706 C CA . ILE A 1 87 ? -0.721 2.581 0.362 1.00 95.81 87 ILE A CA 1
ATOM 707 C C . ILE A 1 87 ? -0.493 3.974 0.957 1.00 95.81 87 ILE A C 1
ATOM 709 O O . ILE A 1 87 ? -0.499 4.138 2.180 1.00 95.81 87 ILE A O 1
ATOM 713 N N . THR A 1 88 ? -0.331 4.986 0.106 1.00 94.94 88 THR A N 1
ATOM 714 C CA . THR A 1 88 ? -0.101 6.369 0.546 1.00 94.94 88 THR A CA 1
ATOM 715 C C . THR A 1 88 ? -1.279 6.888 1.370 1.00 94.94 88 THR A C 1
ATOM 717 O O . THR A 1 88 ? -1.075 7.483 2.430 1.00 94.94 88 THR A O 1
ATOM 720 N N . ARG A 1 89 ? -2.511 6.568 0.956 1.00 94.31 89 ARG A N 1
ATOM 721 C CA . ARG A 1 89 ? -3.740 6.921 1.682 1.00 94.31 89 ARG A CA 1
ATOM 722 C C . ARG A 1 89 ? -3.809 6.274 3.067 1.00 94.31 89 ARG A C 1
ATOM 724 O O . ARG A 1 89 ? -4.232 6.901 4.033 1.00 94.31 89 ARG A O 1
ATOM 731 N N . ILE A 1 90 ? -3.364 5.028 3.194 1.00 93.06 90 ILE A N 1
ATOM 732 C CA . ILE A 1 90 ? -3.369 4.309 4.477 1.00 93.06 90 ILE A CA 1
ATOM 733 C C . ILE A 1 90 ? -2.316 4.887 5.426 1.00 93.06 90 ILE A C 1
ATOM 735 O O . ILE A 1 90 ? -2.583 5.078 6.614 1.00 93.06 90 ILE A O 1
ATOM 739 N N . LEU A 1 91 ? -1.146 5.250 4.898 1.00 94.25 91 LEU A N 1
ATOM 740 C CA . LEU A 1 91 ? -0.121 5.976 5.649 1.00 94.25 91 LEU A CA 1
ATOM 741 C C . LEU A 1 91 ? -0.605 7.361 6.100 1.00 94.25 91 LEU A C 1
ATOM 743 O O . LEU A 1 91 ? -0.306 7.779 7.216 1.00 94.25 91 LEU A O 1
ATOM 747 N N . GLU A 1 92 ? -1.376 8.066 5.273 1.00 93.75 92 GLU A N 1
ATOM 748 C CA . GLU A 1 92 ? -2.056 9.308 5.661 1.00 93.75 92 GLU A CA 1
ATOM 749 C C . GLU A 1 92 ? -3.024 9.097 6.819 1.00 93.75 92 GLU A C 1
ATOM 751 O O . GLU A 1 92 ? -2.897 9.769 7.842 1.00 93.75 92 GLU A O 1
ATOM 756 N N . MET A 1 93 ? -3.906 8.102 6.713 1.00 92.12 93 MET A N 1
ATOM 757 C CA . MET A 1 93 ? -4.850 7.770 7.780 1.00 92.12 93 MET A CA 1
ATOM 758 C C . MET A 1 93 ? -4.141 7.447 9.102 1.00 92.12 93 MET A C 1
ATOM 760 O O . MET A 1 93 ? -4.593 7.899 10.156 1.00 92.12 93 MET A O 1
ATOM 764 N N . LEU A 1 94 ? -3.024 6.711 9.064 1.00 91.56 94 LEU A N 1
ATOM 765 C CA . LEU A 1 94 ? -2.198 6.436 10.245 1.00 91.56 94 LEU A CA 1
ATOM 766 C C . LEU A 1 94 ? -1.612 7.714 10.856 1.00 91.56 94 LEU A C 1
ATOM 768 O O . LEU A 1 94 ? -1.691 7.907 12.070 1.00 91.56 94 LEU A O 1
ATOM 772 N N . CYS A 1 95 ? -1.039 8.590 10.028 1.00 89.69 95 CYS A N 1
ATOM 773 C CA . CYS A 1 95 ? -0.451 9.853 10.476 1.00 89.69 95 CYS A CA 1
ATOM 774 C C . CYS A 1 95 ? -1.494 10.777 11.121 1.00 89.69 95 CYS A C 1
ATOM 776 O O . CYS A 1 95 ? -1.243 11.338 12.194 1.00 89.69 95 CYS A O 1
ATOM 778 N N . ASP A 1 96 ? -2.670 10.897 10.507 1.00 91.50 96 ASP A N 1
ATOM 779 C CA . ASP A 1 96 ? -3.760 11.745 10.998 1.00 91.50 96 ASP A CA 1
ATOM 780 C C . ASP A 1 96 ? -4.353 11.204 12.305 1.00 91.50 96 ASP A C 1
ATOM 782 O O . ASP A 1 96 ? -4.775 11.964 13.180 1.00 91.50 96 ASP A O 1
ATOM 786 N N . ASN A 1 97 ? -4.300 9.883 12.492 1.00 90.00 97 ASN A N 1
ATOM 787 C CA . ASN A 1 97 ? -4.820 9.189 13.667 1.00 90.00 97 ASN A CA 1
ATOM 788 C C . ASN A 1 97 ? -3.715 8.675 14.599 1.00 90.00 97 ASN A C 1
ATOM 790 O O . ASN A 1 97 ? -3.907 7.698 15.326 1.00 90.00 97 ASN A O 1
ATOM 794 N N . LYS A 1 98 ? -2.571 9.367 14.651 1.00 87.25 98 LYS A N 1
ATOM 795 C CA . LYS A 1 98 ? -1.377 8.931 15.395 1.00 87.25 98 LYS A CA 1
ATOM 796 C C . LYS A 1 98 ? -1.572 8.595 16.870 1.00 87.25 98 LYS A C 1
ATOM 798 O O . LYS A 1 98 ? -0.769 7.879 17.447 1.00 87.25 98 LYS A O 1
ATOM 803 N N . LYS A 1 99 ? -2.622 9.123 17.501 1.00 88.25 99 LYS A N 1
ATOM 804 C CA . LYS A 1 99 ? -2.942 8.848 18.910 1.00 88.25 99 LYS A CA 1
ATOM 805 C C . LYS A 1 99 ? -3.536 7.451 19.128 1.00 88.25 99 LYS A C 1
ATOM 807 O O . LYS A 1 99 ? -3.554 6.991 20.262 1.00 88.25 99 LYS A O 1
ATOM 812 N N . LEU A 1 100 ? -4.035 6.797 18.075 1.00 87.12 100 LEU A N 1
ATOM 813 C CA . LEU A 1 100 ? -4.666 5.472 18.146 1.00 87.12 100 LEU A CA 1
ATOM 814 C C . LEU A 1 100 ? -3.654 4.315 18.142 1.00 87.12 100 LEU A C 1
ATOM 816 O O . LEU A 1 100 ? -4.037 3.163 18.369 1.00 87.12 100 LEU A O 1
ATOM 820 N N 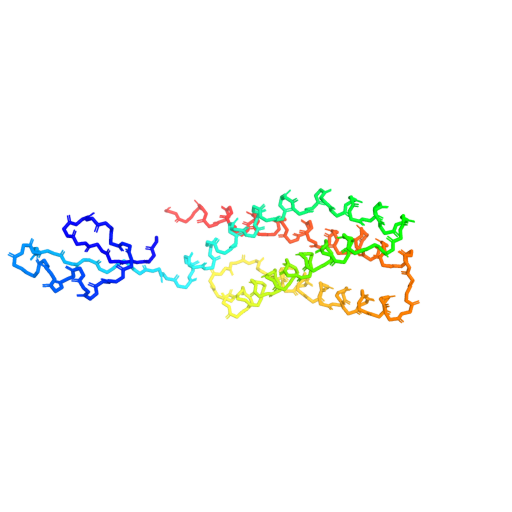. TYR A 1 101 ? -2.38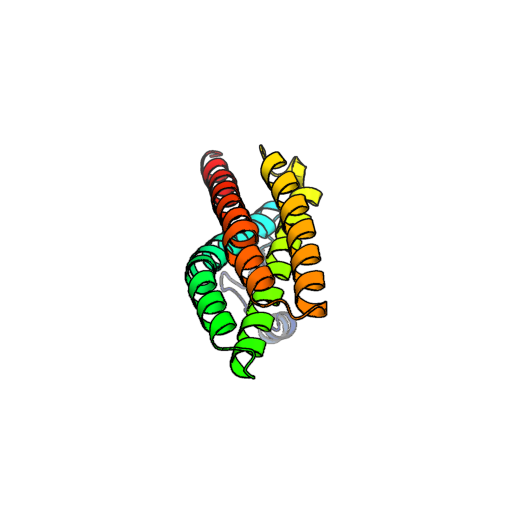0 4.614 17.872 1.00 85.75 101 TYR A N 1
ATOM 821 C CA . TYR A 1 101 ? -1.319 3.630 17.696 1.00 85.75 101 TYR A CA 1
ATOM 822 C C . TYR A 1 101 ? -0.022 4.095 18.357 1.00 85.75 101 TYR A C 1
ATOM 824 O O . TYR A 1 101 ? 0.360 5.258 18.273 1.00 85.75 101 TYR A O 1
ATOM 832 N N . HIS A 1 102 ? 0.694 3.162 18.980 1.00 81.56 102 HIS A N 1
ATOM 833 C CA . HIS A 1 102 ? 2.042 3.404 19.484 1.00 81.56 102 HIS A CA 1
ATOM 834 C C . HIS A 1 102 ? 3.086 2.980 18.448 1.00 81.56 102 HIS A C 1
ATOM 836 O O . HIS A 1 102 ? 2.962 1.916 17.845 1.00 81.56 102 HIS A O 1
ATOM 842 N N . GLY A 1 103 ? 4.153 3.772 18.303 1.00 77.38 103 GLY A N 1
ATOM 843 C CA . GLY A 1 103 ? 5.311 3.405 17.482 1.00 77.38 103 GLY A CA 1
ATOM 844 C C . GLY A 1 103 ? 5.107 3.558 15.975 1.00 77.38 103 GLY A C 1
ATOM 845 O O . GLY A 1 103 ? 5.680 2.789 15.216 1.00 77.38 103 GLY A O 1
ATOM 846 N N . ILE A 1 104 ? 4.315 4.539 15.532 1.00 88.94 104 ILE A N 1
ATOM 847 C CA . ILE A 1 104 ? 4.109 4.811 14.098 1.00 88.94 104 ILE A CA 1
ATOM 848 C C . ILE A 1 104 ? 5.184 5.714 13.471 1.00 88.94 104 ILE A C 1
ATOM 850 O O . ILE A 1 104 ? 5.069 6.086 12.305 1.00 88.94 104 ILE A O 1
ATOM 854 N N . ASP A 1 105 ? 6.211 6.108 14.229 1.00 89.94 105 ASP A N 1
ATOM 855 C CA . ASP A 1 105 ? 7.249 7.035 13.757 1.00 89.94 105 ASP A CA 1
ATOM 856 C C . ASP A 1 105 ? 7.958 6.497 12.506 1.00 89.94 105 ASP A C 1
ATOM 858 O O . ASP A 1 105 ? 8.213 7.238 11.554 1.00 89.94 105 ASP A O 1
ATOM 862 N N . ASN A 1 106 ? 8.165 5.178 12.448 1.00 92.38 106 ASN A N 1
ATOM 863 C CA . ASN A 1 106 ? 8.709 4.509 11.271 1.00 92.38 106 ASN A CA 1
ATOM 864 C C . ASN A 1 106 ? 7.768 4.613 10.062 1.00 92.38 106 ASN A C 1
ATOM 866 O O . ASN A 1 106 ? 8.238 4.845 8.952 1.00 92.38 106 ASN A O 1
ATOM 870 N N . CYS A 1 107 ? 6.446 4.534 10.251 1.00 93.00 107 CYS A N 1
ATOM 871 C CA . CYS A 1 107 ? 5.478 4.735 9.167 1.00 93.00 107 CYS A CA 1
ATOM 872 C C . CYS A 1 107 ? 5.522 6.166 8.609 1.00 93.00 107 CYS A C 1
ATOM 874 O O . CYS A 1 107 ? 5.363 6.350 7.403 1.00 93.00 107 CYS A O 1
ATOM 876 N N . ILE A 1 108 ? 5.790 7.176 9.445 1.00 92.38 108 ILE A N 1
ATOM 877 C CA . ILE A 1 108 ? 5.966 8.566 8.989 1.00 92.38 108 ILE A CA 1
ATOM 878 C C . ILE A 1 108 ? 7.214 8.685 8.102 1.00 92.38 108 ILE A C 1
ATOM 880 O O . ILE A 1 108 ? 7.163 9.307 7.037 1.00 92.38 108 ILE A O 1
ATOM 884 N N . ILE A 1 109 ? 8.324 8.066 8.513 1.00 95.12 109 ILE A N 1
ATOM 885 C CA . ILE A 1 109 ? 9.570 8.038 7.732 1.00 95.12 109 ILE A CA 1
ATOM 886 C C . ILE A 1 109 ? 9.347 7.309 6.402 1.00 95.12 109 ILE A C 1
ATOM 888 O O . ILE A 1 109 ? 9.712 7.828 5.348 1.00 95.12 109 ILE A O 1
ATOM 892 N N . ILE A 1 110 ? 8.687 6.150 6.442 1.00 96.56 110 ILE A N 1
ATOM 893 C CA . ILE A 1 110 ? 8.339 5.356 5.258 1.00 96.56 110 ILE A CA 1
ATOM 894 C C . ILE A 1 110 ? 7.460 6.161 4.300 1.00 96.56 110 ILE A C 1
ATOM 896 O O . ILE A 1 110 ? 7.745 6.184 3.108 1.00 96.56 110 ILE A O 1
ATOM 900 N N . LYS A 1 111 ? 6.439 6.873 4.798 1.00 95.94 111 LYS A N 1
ATOM 901 C CA . LYS A 1 111 ? 5.588 7.742 3.969 1.00 95.94 111 LYS A CA 1
ATOM 902 C C . LYS A 1 111 ? 6.414 8.778 3.217 1.00 95.94 111 LYS A C 1
ATOM 904 O O . LYS A 1 111 ? 6.205 8.981 2.020 1.00 95.94 111 LYS A O 1
ATOM 909 N N . LYS A 1 112 ? 7.344 9.434 3.914 1.00 96.00 112 LYS A N 1
ATOM 910 C CA . LYS A 1 112 ? 8.213 10.439 3.304 1.00 96.00 112 LYS A CA 1
ATOM 911 C C . LYS A 1 112 ? 9.097 9.812 2.225 1.00 96.00 112 LYS A C 1
ATOM 913 O O . LYS A 1 112 ? 9.086 10.313 1.105 1.00 96.00 112 LYS A O 1
ATOM 918 N N . LYS A 1 113 ? 9.776 8.701 2.538 1.00 97.19 113 LYS A N 1
ATOM 919 C CA . LYS A 1 113 ? 10.628 7.992 1.574 1.00 97.19 113 LYS A CA 1
ATOM 920 C C . LYS A 1 113 ? 9.825 7.558 0.347 1.00 97.19 113 LYS A C 1
ATOM 922 O O . LYS A 1 113 ? 10.196 7.882 -0.770 1.00 97.19 113 LYS A O 1
ATOM 927 N N . LEU A 1 114 ? 8.678 6.911 0.544 1.00 97.12 114 LEU A N 1
ATOM 928 C CA . LEU A 1 114 ? 7.832 6.455 -0.559 1.00 97.12 114 LEU A CA 1
ATOM 929 C C . LEU A 1 114 ? 7.383 7.614 -1.461 1.00 97.12 114 LEU A C 1
ATOM 931 O O . LEU A 1 114 ? 7.375 7.476 -2.679 1.00 97.12 114 LEU A O 1
ATOM 935 N N . SER A 1 115 ? 7.055 8.769 -0.875 1.00 96.12 115 SER A N 1
ATOM 936 C CA . SER A 1 115 ? 6.688 9.970 -1.639 1.00 96.12 115 SER A CA 1
ATOM 937 C C . SER A 1 115 ? 7.854 10.501 -2.482 1.00 96.12 115 SER A C 1
ATOM 939 O O . SER A 1 115 ? 7.648 10.950 -3.610 1.00 96.12 115 SER A O 1
ATOM 941 N N . GLU A 1 116 ? 9.076 10.454 -1.947 1.00 97.38 116 GLU A N 1
ATOM 942 C CA . GLU A 1 116 ? 10.297 10.816 -2.675 1.00 97.38 116 GLU A CA 1
ATOM 943 C C . GLU A 1 116 ? 10.552 9.839 -3.832 1.00 97.38 116 GLU A C 1
ATOM 945 O O . GLU A 1 116 ? 10.763 10.284 -4.960 1.00 97.38 116 GLU A O 1
ATOM 950 N N . GLU A 1 117 ? 10.412 8.530 -3.608 1.00 97.12 117 GLU A N 1
ATOM 951 C CA . GLU A 1 117 ? 10.624 7.535 -4.666 1.00 97.12 117 GLU A CA 1
ATOM 952 C C . GLU A 1 117 ? 9.560 7.571 -5.763 1.00 97.12 117 GLU A C 1
ATOM 954 O O . GLU A 1 117 ? 9.889 7.430 -6.938 1.00 97.12 117 GLU A O 1
ATOM 959 N N . ILE A 1 118 ? 8.294 7.842 -5.428 1.00 95.88 118 ILE A N 1
ATOM 960 C CA . ILE A 1 118 ? 7.240 8.064 -6.434 1.00 95.88 118 ILE A CA 1
ATOM 961 C C . ILE A 1 118 ? 7.590 9.264 -7.322 1.00 95.88 118 ILE A C 1
ATOM 963 O O . ILE A 1 118 ? 7.381 9.229 -8.539 1.00 95.88 118 ILE A O 1
ATOM 967 N N . LYS A 1 119 ? 8.151 10.328 -6.737 1.00 96.00 119 LYS A N 1
ATOM 968 C CA . LYS A 1 119 ? 8.608 11.492 -7.499 1.00 96.00 119 LYS A CA 1
ATOM 969 C C . LYS A 1 119 ? 9.793 11.135 -8.398 1.00 96.00 119 LYS A C 1
ATOM 971 O O . LYS A 1 119 ? 9.763 11.488 -9.574 1.00 96.00 119 LYS A O 1
ATOM 976 N N . ASN A 1 120 ? 10.793 10.426 -7.877 1.00 96.25 120 ASN A N 1
ATOM 977 C CA . ASN A 1 120 ? 11.943 9.968 -8.664 1.00 96.25 120 ASN A CA 1
ATOM 978 C C . ASN A 1 120 ? 11.492 9.094 -9.840 1.00 96.25 120 ASN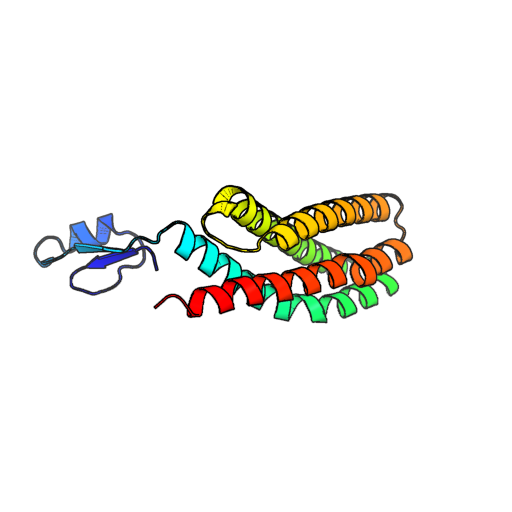 A C 1
ATOM 980 O O . ASN A 1 120 ? 11.938 9.294 -10.968 1.00 96.25 120 ASN A O 1
ATOM 984 N N . LEU A 1 121 ? 10.539 8.191 -9.595 1.00 95.75 121 LEU A N 1
ATOM 985 C CA . LEU A 1 121 ? 9.974 7.313 -10.612 1.00 95.75 121 LEU A CA 1
ATOM 986 C C . LEU A 1 121 ? 9.275 8.118 -11.711 1.00 95.75 121 LEU A C 1
ATOM 988 O O . LEU A 1 121 ? 9.497 7.869 -12.892 1.00 95.75 121 LEU A O 1
ATOM 992 N N . SER A 1 122 ? 8.489 9.130 -11.336 1.00 93.50 122 SER A N 1
ATOM 993 C CA . SER A 1 122 ? 7.859 10.053 -12.288 1.00 93.50 122 SER A CA 1
ATOM 994 C C . SER A 1 122 ? 8.882 10.773 -13.173 1.00 93.50 122 SER A C 1
ATOM 996 O O . SER A 1 122 ? 8.690 10.856 -14.385 1.00 93.50 122 SER A O 1
ATOM 998 N N . GLU A 1 123 ? 9.997 11.252 -12.611 1.00 94.69 123 GLU A N 1
ATOM 999 C CA . GLU A 1 123 ? 11.068 11.860 -13.413 1.00 94.69 123 GLU A CA 1
ATOM 1000 C C . GLU A 1 123 ? 11.745 10.840 -14.341 1.00 94.69 123 GLU A C 1
ATOM 1002 O O . GLU A 1 123 ? 11.984 11.153 -15.508 1.00 94.69 123 GLU A O 1
ATOM 1007 N N . ALA A 1 124 ? 11.983 9.611 -13.871 1.00 94.44 124 ALA A N 1
ATOM 1008 C CA . ALA A 1 124 ? 12.564 8.536 -14.675 1.00 94.44 124 ALA A CA 1
ATOM 1009 C C . ALA A 1 124 ? 11.691 8.186 -15.896 1.00 94.44 124 ALA A C 1
ATOM 1011 O O . ALA A 1 124 ? 12.206 8.010 -17.001 1.00 94.44 124 ALA A O 1
ATOM 1012 N N . PHE A 1 125 ? 10.363 8.180 -15.730 1.00 91.94 125 PHE A N 1
ATOM 1013 C CA . PHE A 1 125 ? 9.419 8.009 -16.839 1.00 91.94 125 PHE A CA 1
ATOM 1014 C C . PHE A 1 125 ? 9.494 9.131 -17.877 1.00 91.94 125 PHE A C 1
ATOM 1016 O O . PHE A 1 125 ? 9.391 8.848 -19.069 1.00 91.94 125 PHE A O 1
ATOM 1023 N N . LYS A 1 126 ? 9.697 10.390 -17.467 1.00 92.94 126 LYS A N 1
ATOM 1024 C CA . LYS A 1 126 ? 9.785 11.524 -18.408 1.00 92.94 126 LYS A CA 1
ATOM 1025 C C . LYS A 1 126 ? 11.006 11.455 -19.316 1.00 92.94 126 LYS A C 1
ATOM 1027 O O . LYS A 1 126 ? 10.942 11.936 -20.443 1.00 92.94 126 LYS A O 1
ATOM 1032 N N . ILE A 1 127 ? 12.111 10.911 -18.812 1.00 93.06 127 ILE A N 1
ATOM 1033 C CA . ILE A 1 127 ? 13.348 10.732 -19.584 1.00 93.06 127 ILE A CA 1
ATOM 1034 C C . ILE A 1 127 ? 13.437 9.347 -20.241 1.00 93.06 127 ILE A C 1
ATOM 1036 O O . ILE A 1 127 ? 14.444 9.044 -20.872 1.00 93.06 127 ILE A O 1
ATOM 1040 N N . GLU A 1 128 ? 12.392 8.525 -20.095 1.00 88.88 128 GLU A N 1
ATOM 1041 C CA . GLU A 1 128 ? 12.271 7.171 -20.651 1.00 88.88 128 GLU A CA 1
ATOM 1042 C C . GLU A 1 128 ? 13.431 6.224 -20.270 1.00 88.88 128 GLU A C 1
ATOM 1044 O O . GLU A 1 128 ? 13.733 5.264 -20.987 1.00 88.88 128 GLU A O 1
ATOM 1049 N N . ASP A 1 129 ? 14.070 6.458 -19.119 1.00 91.56 129 ASP A N 1
ATOM 1050 C CA . ASP A 1 129 ? 15.212 5.667 -18.653 1.00 91.56 129 ASP A CA 1
ATOM 1051 C C . ASP A 1 129 ? 14.741 4.374 -17.979 1.00 91.56 129 ASP A C 1
ATOM 1053 O O . ASP A 1 129 ? 14.434 4.318 -16.788 1.00 91.56 129 ASP A O 1
ATOM 1057 N N . ARG A 1 130 ? 14.688 3.301 -18.769 1.00 90.94 130 ARG A N 1
ATOM 1058 C CA . ARG A 1 130 ? 14.222 1.978 -18.327 1.00 90.94 130 ARG A CA 1
ATOM 1059 C C . ARG A 1 130 ? 15.082 1.360 -17.234 1.00 90.94 130 ARG A C 1
ATOM 1061 O O . ARG A 1 130 ? 14.542 0.643 -16.393 1.00 90.94 130 ARG A O 1
ATOM 1068 N N . VAL A 1 131 ? 16.392 1.606 -17.254 1.00 92.38 131 VAL A N 1
ATOM 1069 C CA . VAL A 1 131 ? 17.300 1.074 -16.231 1.00 92.38 131 VAL A CA 1
ATOM 1070 C C . VAL A 1 131 ? 17.003 1.779 -14.919 1.00 92.38 131 VAL A C 1
ATOM 1072 O O . VAL A 1 131 ? 16.752 1.119 -13.917 1.00 92.38 131 VAL A O 1
ATOM 1075 N N . TYR A 1 132 ? 16.890 3.106 -14.954 1.00 94.88 132 TYR A N 1
ATOM 1076 C CA . TYR A 1 132 ? 16.595 3.873 -13.755 1.00 94.88 132 TYR A CA 1
ATOM 1077 C C . TYR A 1 132 ? 15.194 3.588 -13.186 1.00 94.88 132 TYR A C 1
ATOM 1079 O O . TYR A 1 132 ? 15.047 3.436 -11.975 1.00 94.88 132 TYR A O 1
ATOM 1087 N N . ILE A 1 133 ? 14.171 3.430 -14.037 1.00 95.44 133 ILE A N 1
ATOM 1088 C CA . ILE A 1 133 ? 12.825 2.993 -13.615 1.00 95.44 133 ILE A CA 1
ATOM 1089 C C . ILE A 1 133 ? 12.901 1.636 -12.900 1.00 95.44 133 ILE A C 1
ATOM 1091 O O . ILE A 1 133 ? 12.314 1.467 -11.831 1.00 95.44 133 ILE A O 1
ATOM 1095 N N . SER A 1 134 ? 13.631 0.681 -13.481 1.00 94.75 134 SER A N 1
ATOM 1096 C CA . SER A 1 134 ? 13.803 -0.663 -12.919 1.00 94.75 134 SER A CA 1
ATOM 1097 C C . SER A 1 134 ? 14.500 -0.623 -11.559 1.00 94.75 134 SER A 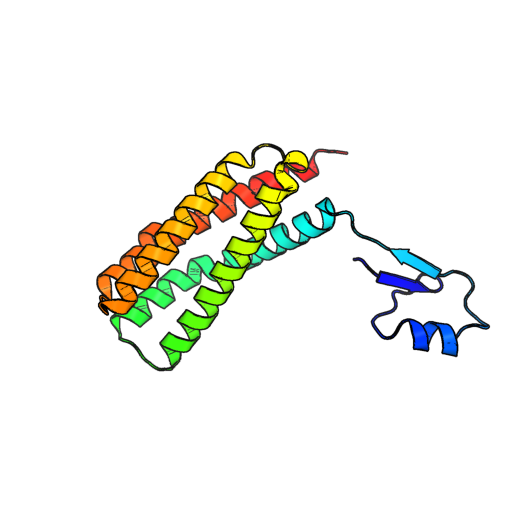C 1
ATOM 1099 O O . SER A 1 134 ? 14.025 -1.234 -10.599 1.00 94.75 134 SER A O 1
ATOM 1101 N N . ASP A 1 135 ? 15.578 0.156 -11.454 1.00 95.69 135 ASP A N 1
ATOM 1102 C CA . ASP A 1 135 ? 16.350 0.303 -10.223 1.00 95.69 135 ASP A CA 1
ATOM 1103 C C . ASP A 1 135 ? 15.521 0.948 -9.107 1.00 95.69 135 ASP A C 1
ATOM 1105 O O . ASP A 1 135 ? 15.513 0.453 -7.978 1.00 95.69 135 ASP A O 1
ATOM 1109 N N . LEU A 1 136 ? 14.756 1.999 -9.419 1.00 97.38 136 LEU A N 1
ATOM 1110 C CA . LEU A 1 136 ? 13.849 2.632 -8.459 1.00 97.38 136 LEU A CA 1
ATOM 1111 C C . LEU A 1 136 ? 12.789 1.652 -7.946 1.00 97.38 136 LEU A C 1
ATOM 1113 O O . LEU A 1 136 ? 12.506 1.625 -6.749 1.00 97.38 136 LEU A O 1
ATOM 1117 N N . ILE A 1 137 ? 12.208 0.824 -8.818 1.00 96.94 137 ILE A N 1
ATOM 1118 C CA . ILE A 1 137 ? 11.187 -0.147 -8.407 1.00 96.94 137 ILE A CA 1
ATOM 1119 C C . ILE A 1 137 ? 11.786 -1.217 -7.486 1.00 96.94 137 ILE A C 1
ATOM 1121 O O . ILE A 1 137 ? 11.207 -1.499 -6.433 1.00 96.94 137 ILE A O 1
ATOM 1125 N N . ILE A 1 138 ? 12.933 -1.802 -7.844 1.00 95.88 138 ILE A N 1
ATOM 1126 C CA . ILE A 1 138 ? 13.497 -2.961 -7.130 1.00 95.88 138 ILE A CA 1
ATOM 1127 C C . ILE A 1 138 ? 14.302 -2.576 -5.899 1.00 95.88 138 ILE A C 1
ATOM 1129 O O . ILE A 1 138 ? 14.174 -3.234 -4.866 1.00 95.88 138 ILE A O 1
ATOM 1133 N N . TYR A 1 139 ? 15.133 -1.545 -5.981 1.00 96.81 139 TYR A N 1
ATOM 1134 C CA . TYR A 1 139 ? 16.068 -1.232 -4.903 1.00 96.81 139 TYR A CA 1
ATOM 1135 C C . TYR A 1 139 ? 15.530 -0.177 -3.943 1.00 96.81 139 TYR A C 1
ATOM 1137 O O . TYR A 1 139 ? 15.892 -0.201 -2.768 1.00 96.81 139 TYR A O 1
ATOM 1145 N N . GLU A 1 140 ? 14.612 0.685 -4.386 1.00 97.56 140 GLU A N 1
ATOM 1146 C CA . GLU A 1 140 ? 14.072 1.744 -3.530 1.00 97.56 140 GLU A CA 1
ATOM 1147 C C . GLU A 1 140 ? 12.628 1.486 -3.100 1.00 97.56 140 GLU A C 1
ATOM 1149 O O . GLU A 1 140 ? 12.346 1.377 -1.898 1.00 97.56 140 GLU A O 1
ATOM 1154 N N . ILE A 1 141 ? 11.701 1.343 -4.051 1.00 97.50 141 ILE A N 1
ATOM 1155 C CA . ILE A 1 141 ? 10.272 1.192 -3.753 1.00 97.50 141 ILE A CA 1
ATOM 1156 C C . ILE A 1 141 ? 10.007 -0.152 -3.082 1.00 97.50 141 ILE A C 1
ATOM 1158 O O . ILE A 1 141 ? 9.433 -0.166 -1.995 1.00 97.50 141 ILE A O 1
ATOM 1162 N N . LYS A 1 142 ? 10.454 -1.274 -3.660 1.00 97.38 142 LYS A N 1
ATOM 1163 C CA . LYS A 1 142 ? 10.263 -2.607 -3.065 1.00 97.38 142 LYS A CA 1
ATOM 1164 C C . LYS A 1 142 ? 10.803 -2.661 -1.636 1.00 97.38 142 LYS A C 1
ATOM 1166 O O . LYS A 1 142 ? 10.071 -3.061 -0.738 1.00 97.38 142 LYS A O 1
ATOM 1171 N N . VAL A 1 143 ? 12.026 -2.180 -1.401 1.00 97.25 143 VAL A N 1
ATOM 1172 C CA . VAL A 1 143 ? 12.628 -2.132 -0.056 1.00 97.25 143 VAL A CA 1
ATOM 1173 C C . VAL A 1 143 ? 11.783 -1.286 0.903 1.00 97.25 143 VAL A C 1
ATOM 1175 O O . VAL A 1 143 ? 11.530 -1.689 2.038 1.00 97.25 143 VAL A O 1
ATOM 1178 N N . THR A 1 144 ? 11.278 -0.138 0.446 1.00 98.00 144 THR A N 1
ATOM 1179 C CA . THR A 1 144 ? 10.390 0.724 1.245 1.00 98.00 144 THR A CA 1
ATOM 1180 C C . THR A 1 144 ? 9.066 0.026 1.581 1.00 98.00 144 THR A C 1
ATOM 1182 O O . THR A 1 144 ? 8.580 0.123 2.711 1.00 98.00 144 THR A O 1
ATOM 1185 N N . LEU A 1 145 ? 8.499 -0.721 0.633 1.00 97.62 145 LEU A N 1
ATOM 1186 C CA . LEU A 1 145 ? 7.278 -1.505 0.822 1.00 97.62 145 LEU A CA 1
ATOM 1187 C C . LEU A 1 145 ? 7.492 -2.722 1.738 1.00 97.62 145 LEU A C 1
ATOM 1189 O O . LEU A 1 145 ? 6.613 -3.045 2.535 1.00 97.62 145 LEU A O 1
ATOM 1193 N N . GLU A 1 146 ? 8.660 -3.362 1.700 1.00 97.62 146 GLU A N 1
ATOM 1194 C CA . GLU A 1 146 ? 9.040 -4.418 2.649 1.00 97.62 146 GLU A CA 1
ATOM 1195 C C . GLU A 1 146 ? 9.179 -3.877 4.076 1.00 97.62 146 GLU A C 1
ATOM 1197 O O . GLU A 1 146 ? 8.742 -4.520 5.036 1.00 97.62 146 GLU A O 1
ATOM 1202 N N . SER A 1 147 ? 9.760 -2.685 4.240 1.00 96.88 147 SER A N 1
ATOM 1203 C CA . SER A 1 147 ? 9.786 -1.994 5.531 1.00 96.88 147 SER A CA 1
ATOM 1204 C C . SER A 1 147 ? 8.372 -1.688 6.016 1.00 96.88 147 SER A C 1
ATOM 1206 O O . SER A 1 147 ? 8.051 -1.981 7.167 1.00 96.88 147 SER A O 1
ATOM 1208 N N . LEU A 1 148 ? 7.502 -1.178 5.138 1.00 96.69 148 LEU A N 1
ATOM 1209 C CA . LEU A 1 148 ? 6.099 -0.933 5.469 1.00 96.69 148 LEU A CA 1
ATOM 1210 C C . LEU A 1 148 ? 5.389 -2.204 5.930 1.00 96.69 148 LEU A C 1
ATOM 1212 O O . LEU A 1 148 ? 4.724 -2.199 6.963 1.00 96.69 148 LEU A O 1
ATOM 1216 N N . TYR A 1 149 ? 5.559 -3.295 5.188 1.00 96.56 149 TYR A N 1
ATOM 1217 C CA . TYR A 1 149 ? 4.977 -4.590 5.511 1.00 96.56 149 TYR A CA 1
ATOM 1218 C C . TYR A 1 149 ? 5.348 -5.048 6.930 1.00 96.56 149 TYR A C 1
ATOM 1220 O O . TYR A 1 149 ? 4.487 -5.492 7.696 1.00 96.56 149 TYR A O 1
ATOM 1228 N N . LYS A 1 150 ? 6.621 -4.897 7.315 1.00 95.50 150 LYS A N 1
ATOM 1229 C CA . LYS A 1 150 ? 7.099 -5.230 8.665 1.00 95.50 150 LYS A CA 1
ATOM 1230 C C . LYS A 1 150 ? 6.466 -4.332 9.728 1.00 95.50 150 LYS A C 1
ATOM 1232 O O . LYS A 1 150 ? 5.970 -4.845 10.729 1.00 95.50 150 LYS A O 1
ATOM 1237 N N . GLU A 1 151 ? 6.441 -3.021 9.504 1.00 94.50 151 GLU A N 1
ATOM 1238 C CA . GLU A 1 151 ? 5.883 -2.061 10.466 1.00 94.50 151 GLU A CA 1
ATOM 1239 C C . GLU A 1 151 ? 4.381 -2.265 10.690 1.00 94.50 151 GLU A C 1
ATOM 1241 O O . GLU A 1 151 ? 3.930 -2.302 11.836 1.00 94.50 151 GLU A O 1
ATOM 1246 N N . ILE A 1 152 ? 3.601 -2.493 9.627 1.00 93.81 152 ILE A N 1
ATOM 1247 C CA . ILE A 1 152 ? 2.163 -2.764 9.762 1.00 93.81 152 ILE A CA 1
ATOM 1248 C C . ILE A 1 152 ? 1.928 -4.038 10.583 1.00 93.81 152 ILE A C 1
ATOM 1250 O O . ILE A 1 152 ? 1.079 -4.048 11.476 1.00 93.81 152 ILE A O 1
ATOM 1254 N N . ASN A 1 153 ? 2.705 -5.096 10.346 1.00 93.06 153 ASN A N 1
ATOM 1255 C CA . ASN A 1 153 ? 2.603 -6.323 11.135 1.00 93.06 153 ASN A CA 1
ATOM 1256 C C . ASN A 1 153 ? 2.963 -6.103 12.613 1.00 93.06 153 ASN A C 1
ATOM 1258 O O . ASN A 1 153 ? 2.311 -6.665 13.491 1.00 93.06 153 ASN A O 1
ATOM 1262 N N . ILE A 1 154 ? 3.956 -5.262 12.920 1.00 91.69 154 ILE A N 1
ATOM 1263 C CA . ILE A 1 154 ? 4.281 -4.887 14.306 1.00 91.69 154 ILE A CA 1
ATOM 1264 C C . ILE A 1 154 ? 3.100 -4.155 14.955 1.00 91.69 154 ILE A C 1
ATOM 1266 O O . ILE A 1 154 ? 2.739 -4.472 16.092 1.00 91.69 154 ILE A O 1
ATOM 1270 N N . ILE A 1 155 ? 2.490 -3.203 14.245 1.00 90.31 155 ILE A N 1
ATOM 1271 C CA . ILE A 1 155 ? 1.330 -2.439 14.724 1.00 90.31 155 ILE A CA 1
ATOM 1272 C C . ILE A 1 155 ? 0.153 -3.376 15.020 1.00 90.31 155 ILE A C 1
ATOM 1274 O O . ILE A 1 155 ? -0.404 -3.331 16.120 1.00 90.31 155 ILE A O 1
ATOM 1278 N N . LEU A 1 156 ? -0.194 -4.254 14.075 1.00 89.06 156 LEU A N 1
ATOM 1279 C CA . LEU A 1 156 ? -1.308 -5.195 14.213 1.00 89.06 156 LEU A CA 1
ATOM 1280 C C . LEU A 1 156 ? -1.063 -6.218 15.331 1.00 89.06 156 LEU A C 1
ATOM 1282 O O . LEU A 1 156 ? -1.954 -6.460 16.144 1.00 89.06 156 LEU A O 1
ATOM 1286 N N . ASN A 1 157 ? 0.152 -6.763 15.444 1.00 85.06 157 ASN A N 1
ATOM 1287 C CA . ASN A 1 157 ? 0.482 -7.738 16.487 1.00 85.06 157 ASN A CA 1
ATOM 1288 C C . ASN A 1 157 ? 0.497 -7.121 17.889 1.00 85.06 157 ASN A C 1
ATOM 1290 O O . ASN A 1 157 ? 0.058 -7.766 18.837 1.00 85.06 157 ASN A O 1
ATOM 1294 N N . LYS A 1 158 ? 0.942 -5.866 18.043 1.00 68.94 158 LYS A N 1
ATOM 1295 C CA . LYS A 1 158 ? 0.870 -5.154 19.331 1.00 68.94 158 LYS A CA 1
ATOM 1296 C C . LYS A 1 158 ? -0.569 -4.855 19.759 1.00 68.94 158 LYS A C 1
ATOM 1298 O O . LYS A 1 158 ? -0.833 -4.796 20.956 1.00 68.94 158 LYS A O 1
ATOM 1303 N N . CYS A 1 159 ? -1.500 -4.709 18.816 1.00 56.72 159 CYS A N 1
ATOM 1304 C CA . CYS A 1 159 ? -2.916 -4.506 19.131 1.00 56.72 159 CYS A CA 1
ATOM 1305 C C . CYS A 1 159 ? -3.603 -5.774 19.674 1.00 56.72 159 CYS A C 1
ATOM 1307 O O . CYS A 1 159 ? -4.585 -5.649 20.398 1.00 56.72 159 CYS A O 1
ATOM 1309 N N . ASN A 1 160 ? -3.066 -6.974 19.415 1.00 52.56 160 ASN A N 1
ATOM 1310 C CA . ASN A 1 160 ? -3.625 -8.240 19.917 1.00 52.56 160 ASN A CA 1
ATOM 1311 C C . ASN A 1 160 ? -3.327 -8.521 21.408 1.00 52.56 160 ASN A C 1
ATOM 1313 O O . ASN A 1 160 ? -3.827 -9.506 21.942 1.00 52.56 160 ASN A O 1
ATOM 1317 N N . TYR A 1 161 ? -2.529 -7.682 22.083 1.00 42.22 161 TYR A N 1
ATOM 1318 C CA . TYR A 1 161 ? -2.149 -7.850 23.498 1.00 42.22 161 TYR A CA 1
ATOM 1319 C C . TYR A 1 161 ? -2.888 -6.915 24.469 1.00 42.22 161 TYR A C 1
ATOM 1321 O O . TYR A 1 161 ? -2.532 -6.854 25.643 1.00 42.22 161 TYR A O 1
ATOM 1329 N N . ILE A 1 162 ? -3.904 -6.183 24.005 1.00 36.47 162 ILE A N 1
ATOM 1330 C CA . ILE A 1 162 ? -4.765 -5.371 24.873 1.00 36.47 162 ILE A CA 1
ATOM 1331 C C . ILE A 1 162 ? -6.090 -6.125 25.056 1.00 36.47 162 ILE A C 1
ATOM 1333 O O . ILE A 1 162 ? -7.068 -5.845 24.365 1.00 36.47 162 ILE A O 1
ATOM 1337 N N . ILE A 1 163 ? -6.084 -7.118 25.949 1.00 34.59 163 ILE A N 1
ATOM 1338 C CA . ILE A 1 163 ? -7.277 -7.741 26.549 1.00 34.59 163 ILE A CA 1
ATOM 1339 C C . ILE A 1 163 ? -7.079 -7.721 28.061 1.00 34.59 163 ILE A C 1
ATOM 1341 O O . ILE A 1 163 ? -5.988 -8.150 28.501 1.00 34.59 163 ILE A O 1
#

pLDDT: mean 89.61, std 9.77, range [34.59, 98.0]

Radius of gyration: 21.11 Å; Cα contacts (8 Å, |Δi|>4): 124; chains: 1; bounding box: 62×23×51 Å

Organism: NCBI:txid536227

Mean predicted aligned error: 6.89 Å

InterPro domains:
  IPR058355 Domain of unknown function DUF8042 [PF26154] (44-150)

Sequence (163 aa):
MSGIKVNGIDIENDYNKYITDNLNIIDIIEIVLKTPKEIIDDYLKSTVIYLERMLPKLELLVDDIYLGFSKDLWGKFADFFEGLESITRILEMLCDNKKLYHGIDNCIIIKKKLSEEIKNLSEAFKIEDRVYISDLIIYEIKVTLESLYKEINIILNKCNYII

Foldseek 3Di:
DFAKDFVNHGDDDDPVVVCVVCVPPTPDIDGDDDDLLRVLLVLLVVLLVVLVVVLVCLVVLLVVLVVHDDPVNVVVVVVVVVNLVSLLVSLVSCVVPVVSFPPCVLSVVLSVQSVVLVVQLVVCVVVVPSVSNSCSSNVRNSVSSVSSSVVSVVGSVVVVPPD

Solvent-accessible surface area (backbone atoms only — not comparable to full-atom values): 9366 Å² total; per-residue (Å²): 124,65,46,42,24,51,72,84,42,79,56,83,73,65,62,68,58,56,49,65,79,37,58,92,76,61,86,46,78,45,80,42,74,65,53,74,64,57,52,50,52,52,50,50,55,53,46,47,59,46,47,70,63,45,61,71,47,52,58,57,53,38,58,46,48,78,78,41,96,43,78,67,53,52,51,55,48,50,57,49,51,55,50,51,51,54,50,52,52,52,47,47,54,47,63,79,45,46,89,81,52,81,83,55,65,63,54,55,53,45,47,52,51,52,54,50,49,55,51,52,42,54,54,26,59,76,71,66,37,55,66,59,39,36,47,43,46,60,69,46,46,45,50,47,51,53,52,47,50,51,51,53,50,52,51,56,57,61,59,74,69,77,121

Nearest PDB structures (foldseek):
  2lfd-assembly1_A  TM=6.789E-01  e=1.356E+00  Escherichia coli
  8to0-assembly1_C  TM=3.139E-01  e=3.497E+00  Mus musculus